Protein AF-A0A823X7P2-F1 (afdb_monomer_lite)

Sequence (67 aa):
MHPILEDNALLCIHGGKVNLKAKNAKRIKSDNIPIMLNNEIQGASISGCVNPPILGGPCTKVALVFA

Secondary structure (DSSP, 8-state):
-----SSS--B-TTSPEEE--TTSTTT-EETTEEPPPHHHHTT-EEES----GGGT----B------

Organism: Campylobacter coli (NCBI:txid195)

Foldseek 3Di:
DDDDCPDPWDADPQRWTFAFPPPPQVPDDDVNHGDDDQVRQFQTFTHPRPQDVVNVDGGGGHHGDDD

Radius of gyration: 12.83 Å; chains: 1; bounding box: 32×21×35 Å

Structure (mmCIF, N/CA/C/O backbone):
data_AF-A0A823X7P2-F1
#
_entry.id   AF-A0A823X7P2-F1
#
loop_
_atom_site.group_PDB
_atom_site.id
_atom_site.type_symbol
_atom_site.label_atom_id
_atom_site.label_alt_id
_atom_site.label_comp_id
_atom_site.label_asym_id
_atom_site.label_entity_id
_atom_site.label_seq_id
_atom_site.pdbx_PDB_ins_code
_atom_site.Cartn_x
_atom_site.Cartn_y
_atom_site.Cartn_z
_atom_site.occupancy
_atom_site.B_iso_or_equiv
_atom_site.auth_seq_id
_atom_site.auth_comp_id
_atom_site.auth_asym_id
_atom_site.auth_atom_id
_atom_site.pdbx_PDB_model_num
ATOM 1 N N . MET A 1 1 ? -20.080 4.864 -7.669 1.00 36.25 1 MET A N 1
ATOM 2 C CA . MET A 1 1 ? -19.854 3.404 -7.691 1.00 36.25 1 MET A CA 1
ATOM 3 C C . MET A 1 1 ? -19.118 3.075 -6.405 1.00 36.25 1 MET A C 1
ATOM 5 O O . MET A 1 1 ? -18.003 3.546 -6.236 1.00 36.25 1 MET A O 1
ATOM 9 N N . HIS A 1 2 ? -19.779 2.421 -5.453 1.00 38.34 2 HIS A N 1
ATOM 10 C CA . HIS A 1 2 ? -19.160 2.044 -4.181 1.00 38.34 2 HIS A CA 1
ATOM 11 C C . HIS A 1 2 ? -18.586 0.637 -4.366 1.00 38.34 2 HIS A C 1
ATOM 13 O O . HIS A 1 2 ? -19.353 -0.240 -4.766 1.00 38.34 2 HIS A O 1
ATOM 19 N N . PRO A 1 3 ? -17.278 0.404 -4.171 1.00 42.44 3 PRO A N 1
ATOM 20 C CA . PRO A 1 3 ? -16.733 -0.940 -4.285 1.00 42.44 3 PRO A CA 1
ATOM 21 C C . PRO A 1 3 ? -17.390 -1.831 -3.225 1.00 42.44 3 PRO A C 1
ATOM 23 O O . PRO A 1 3 ? -17.254 -1.594 -2.025 1.00 42.44 3 PRO A O 1
ATOM 26 N N . ILE A 1 4 ? -18.145 -2.823 -3.693 1.00 42.56 4 ILE A N 1
ATOM 27 C CA . ILE A 1 4 ? -18.687 -3.905 -2.876 1.00 42.56 4 ILE A CA 1
ATOM 28 C C . ILE A 1 4 ? -17.493 -4.785 -2.476 1.00 42.56 4 ILE A C 1
ATOM 30 O O . ILE A 1 4 ? -16.760 -5.266 -3.340 1.00 42.56 4 ILE A O 1
ATOM 34 N N . LEU A 1 5 ? -17.272 -4.959 -1.169 1.00 46.91 5 LEU A N 1
ATOM 35 C CA . LEU A 1 5 ? -16.384 -5.989 -0.623 1.00 46.91 5 LEU A CA 1
ATOM 36 C C . LEU A 1 5 ? -17.039 -7.351 -0.887 1.00 46.91 5 LEU A C 1
ATOM 38 O O . LEU A 1 5 ? -17.810 -7.835 -0.063 1.00 46.91 5 LEU A O 1
ATOM 42 N N . GLU A 1 6 ? -16.779 -7.954 -2.045 1.00 43.06 6 GLU A N 1
ATOM 43 C CA . GLU A 1 6 ? -17.242 -9.326 -2.315 1.00 43.06 6 GLU A CA 1
ATOM 44 C C . GLU A 1 6 ? -16.357 -10.384 -1.627 1.00 43.06 6 GLU A C 1
ATOM 46 O O . GLU A 1 6 ? -16.752 -11.521 -1.426 1.00 43.06 6 GLU A O 1
ATOM 51 N N . ASP A 1 7 ? -15.222 -9.945 -1.096 1.00 49.75 7 ASP A N 1
ATOM 52 C CA . ASP A 1 7 ? -14.430 -10.610 -0.076 1.00 49.75 7 ASP A CA 1
ATOM 53 C C . ASP A 1 7 ? -13.897 -9.501 0.840 1.00 49.75 7 ASP A C 1
ATOM 55 O O . ASP A 1 7 ? -13.782 -8.349 0.422 1.00 49.75 7 ASP A O 1
ATOM 59 N N . ASN A 1 8 ? -13.515 -9.795 2.083 1.00 62.28 8 ASN A N 1
ATOM 60 C CA . ASN A 1 8 ? -12.939 -8.809 3.020 1.00 62.28 8 ASN A CA 1
ATOM 61 C C . ASN A 1 8 ? -11.569 -8.221 2.577 1.00 62.28 8 ASN A C 1
ATOM 63 O O . ASN A 1 8 ? -10.766 -7.782 3.404 1.00 62.28 8 ASN A O 1
ATOM 67 N N . ALA A 1 9 ? -11.256 -8.263 1.282 1.00 71.62 9 ALA A N 1
ATOM 68 C CA . ALA A 1 9 ? -10.028 -7.817 0.663 1.00 71.62 9 ALA A CA 1
ATOM 69 C C . ALA A 1 9 ? -10.265 -6.526 -0.133 1.00 71.62 9 ALA A C 1
ATOM 71 O O . ALA A 1 9 ? -10.942 -6.505 -1.155 1.00 71.62 9 ALA A O 1
ATOM 72 N N . LEU A 1 10 ? -9.627 -5.447 0.315 1.00 82.44 10 LEU A N 1
ATOM 73 C CA . LEU A 1 10 ? -9.500 -4.227 -0.470 1.00 82.44 10 LEU A CA 1
ATOM 74 C C . LEU A 1 10 ? -8.356 -4.407 -1.480 1.00 82.44 10 LEU A C 1
ATOM 76 O O . LEU A 1 10 ? -7.230 -4.727 -1.087 1.00 82.44 10 LEU A O 1
ATOM 80 N N . LEU A 1 11 ? -8.635 -4.200 -2.767 1.00 88.69 11 LEU A N 1
ATOM 81 C CA . LEU A 1 11 ? -7.663 -4.307 -3.859 1.00 88.69 11 LEU A CA 1
ATOM 82 C C . LEU A 1 11 ? -7.446 -2.941 -4.525 1.00 88.69 11 LEU A C 1
ATOM 84 O O . LEU A 1 11 ? -8.363 -2.123 -4.593 1.00 88.69 11 LEU A O 1
ATOM 88 N N . CYS A 1 12 ? -6.244 -2.687 -5.044 1.00 90.25 12 CYS A N 1
ATOM 89 C CA . CYS A 1 12 ? -6.036 -1.598 -5.995 1.00 90.25 12 CYS A CA 1
ATOM 90 C C . CYS A 1 12 ? -6.548 -2.002 -7.386 1.00 90.25 12 CYS A C 1
ATOM 92 O O . CYS A 1 12 ? -6.725 -3.184 -7.680 1.00 90.25 12 CYS A O 1
ATOM 94 N N . ILE A 1 13 ? -6.712 -1.024 -8.277 1.00 91.06 13 ILE A N 1
ATOM 95 C CA . ILE A 1 13 ? -7.212 -1.245 -9.647 1.00 91.06 13 ILE A CA 1
ATOM 96 C C . ILE A 1 13 ? -6.321 -2.159 -10.509 1.00 91.06 13 ILE A C 1
ATOM 98 O O . ILE A 1 13 ? -6.747 -2.620 -11.558 1.00 91.06 13 ILE A O 1
ATOM 102 N N . HIS A 1 14 ? -5.096 -2.441 -10.062 1.0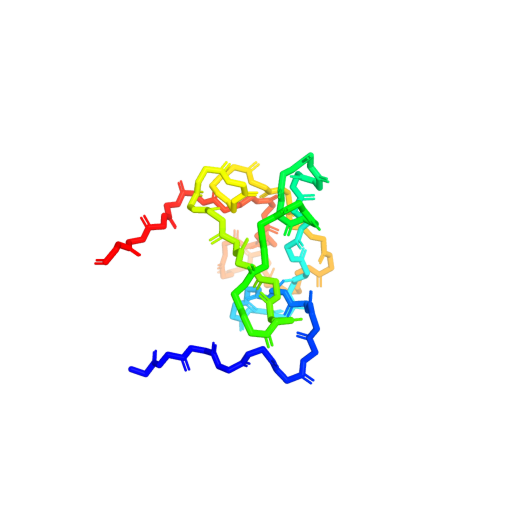0 93.50 14 HIS A N 1
ATOM 103 C CA . HIS A 1 14 ? -4.152 -3.353 -10.713 1.00 93.50 14 HIS A CA 1
ATOM 104 C C . HIS A 1 14 ? -4.121 -4.747 -10.057 1.00 93.50 14 HIS A C 1
ATOM 106 O O . HIS A 1 14 ? -3.171 -5.502 -10.259 1.00 93.50 14 HIS A O 1
ATOM 112 N N . GLY A 1 15 ? -5.091 -5.062 -9.191 1.00 90.25 15 GLY A N 1
ATOM 113 C CA . GLY A 1 15 ? -5.203 -6.357 -8.511 1.00 90.25 15 GLY A CA 1
ATOM 114 C C . GLY A 1 15 ? -4.298 -6.540 -7.286 1.00 90.25 15 GLY A C 1
ATOM 115 O O . GLY A 1 15 ? -4.273 -7.615 -6.696 1.00 90.25 15 GLY A O 1
ATOM 116 N N . GLY A 1 16 ? -3.564 -5.506 -6.865 1.00 93.06 16 GLY A N 1
ATOM 117 C CA . GLY A 1 16 ? -2.733 -5.563 -5.661 1.00 93.06 16 GLY A CA 1
ATOM 118 C C . GLY A 1 16 ? -3.561 -5.501 -4.377 1.00 93.06 16 GLY A C 1
ATOM 119 O O . GLY A 1 16 ? -4.423 -4.638 -4.235 1.00 93.06 16 GLY A O 1
ATOM 120 N N . LYS A 1 17 ? -3.266 -6.365 -3.406 1.00 92.12 17 LYS A N 1
ATOM 121 C CA . LYS A 1 17 ? -3.957 -6.429 -2.113 1.00 92.12 17 LYS A CA 1
ATOM 122 C C . LYS A 1 17 ? -3.508 -5.317 -1.173 1.00 92.12 17 LYS A C 1
ATOM 124 O O . LYS A 1 17 ? -2.314 -5.182 -0.906 1.00 92.12 17 LYS A O 1
ATOM 129 N N . VAL A 1 18 ? -4.460 -4.572 -0.616 1.00 89.62 18 VAL A N 1
ATOM 130 C CA . VAL A 1 18 ? -4.212 -3.585 0.438 1.00 89.62 18 VAL A CA 1
ATOM 131 C C . VAL A 1 18 ? -4.102 -4.292 1.791 1.00 89.62 18 VAL A C 1
ATOM 133 O O . VAL A 1 18 ? -5.026 -4.960 2.256 1.00 89.62 18 VAL A O 1
ATOM 136 N N . ASN A 1 19 ? -2.957 -4.129 2.445 1.00 88.12 19 ASN A N 1
ATOM 137 C CA . ASN A 1 19 ? -2.661 -4.681 3.761 1.00 88.12 19 ASN A CA 1
ATOM 138 C C . ASN A 1 19 ? -3.066 -3.676 4.834 1.00 88.12 19 ASN A C 1
ATOM 140 O O . ASN A 1 19 ? -2.282 -2.813 5.241 1.00 88.12 19 ASN A O 1
ATOM 144 N N . LEU A 1 20 ? -4.315 -3.785 5.269 1.00 79.81 20 LEU A N 1
ATOM 145 C CA . LEU A 1 20 ? -4.882 -2.924 6.297 1.00 79.81 20 LEU A CA 1
ATOM 146 C C . LEU A 1 20 ? -4.105 -3.041 7.603 1.00 79.81 20 LEU A C 1
ATOM 148 O O . LEU A 1 20 ? -3.720 -4.132 8.035 1.00 79.81 20 LEU A O 1
ATOM 152 N N . LYS A 1 21 ? -3.927 -1.908 8.277 1.00 69.50 21 LYS A N 1
ATOM 153 C CA . LYS A 1 21 ? -3.404 -1.884 9.642 1.00 69.50 21 LYS A CA 1
ATOM 154 C C . LYS A 1 21 ? -4.512 -2.408 10.554 1.00 69.50 21 LYS A C 1
ATOM 156 O O . LYS A 1 21 ? -5.371 -1.654 10.965 1.00 69.50 21 LYS A O 1
ATOM 161 N N . ALA A 1 22 ? -4.519 -3.707 10.837 1.00 58.78 22 ALA A N 1
ATOM 162 C CA . ALA A 1 22 ? -5.626 -4.435 11.471 1.00 58.78 22 ALA A CA 1
ATOM 163 C C . ALA A 1 22 ? -5.954 -4.066 12.942 1.00 58.78 22 ALA A C 1
ATOM 165 O O . ALA A 1 22 ? -6.514 -4.897 13.660 1.00 58.78 22 ALA A O 1
ATOM 166 N N . LYS A 1 23 ? -5.594 -2.875 13.441 1.00 56.91 23 LYS A N 1
ATOM 167 C CA . LYS A 1 23 ? -5.741 -2.556 14.869 1.00 56.91 23 LYS A CA 1
ATOM 168 C C . LYS A 1 23 ? -7.187 -2.248 15.272 1.00 56.91 23 LYS A C 1
ATOM 170 O O . LYS A 1 23 ? -7.556 -2.644 16.375 1.00 56.91 23 LYS A O 1
ATOM 175 N N . ASN A 1 24 ? -8.008 -1.620 14.423 1.00 54.75 24 ASN A N 1
ATOM 176 C CA . ASN A 1 24 ? -9.346 -1.160 14.826 1.00 54.75 24 ASN A CA 1
ATOM 177 C C . ASN A 1 24 ? -10.517 -1.628 13.939 1.00 54.75 24 ASN A C 1
ATOM 179 O O . ASN A 1 24 ? -11.618 -1.758 14.472 1.00 54.75 24 ASN A O 1
ATOM 183 N N . ALA A 1 25 ? -10.329 -1.970 12.658 1.00 55.00 25 ALA A N 1
ATOM 184 C CA . ALA A 1 25 ? -11.420 -2.390 11.756 1.00 55.00 25 ALA A CA 1
ATOM 185 C C . ALA A 1 25 ? -12.136 -3.662 12.228 1.00 55.00 25 ALA A C 1
ATOM 187 O O . ALA A 1 25 ? -13.341 -3.811 12.058 1.00 55.00 25 ALA A O 1
ATOM 188 N N . LYS A 1 26 ? -11.419 -4.577 12.896 1.00 53.72 26 LYS A N 1
ATOM 189 C CA . LYS A 1 26 ? -12.035 -5.763 13.520 1.00 53.72 26 LYS A CA 1
ATOM 190 C C . LYS A 1 26 ? -12.953 -5.416 14.700 1.00 53.72 26 LYS A C 1
ATOM 192 O O . LYS A 1 26 ? -13.792 -6.240 15.065 1.00 53.72 26 LYS A O 1
ATOM 197 N N . ARG A 1 27 ? -12.761 -4.245 15.320 1.00 55.72 27 ARG A N 1
ATOM 198 C CA . ARG A 1 27 ? -13.442 -3.811 16.548 1.00 55.72 27 ARG A CA 1
ATOM 199 C C . ARG A 1 27 ? -14.707 -3.002 16.266 1.00 55.72 27 ARG A C 1
ATOM 201 O O . ARG A 1 27 ? -15.592 -2.982 17.112 1.00 55.72 27 ARG A O 1
ATOM 208 N N . ILE A 1 28 ? -14.797 -2.371 15.096 1.00 61.94 28 ILE A N 1
ATOM 209 C CA . ILE A 1 28 ? -15.941 -1.552 14.690 1.00 61.94 28 ILE A CA 1
ATOM 210 C C . ILE A 1 28 ? -16.774 -2.364 13.699 1.00 61.94 28 ILE A C 1
ATOM 212 O O . ILE A 1 28 ? -16.367 -2.595 12.561 1.00 61.94 28 ILE A O 1
ATOM 216 N N . LYS A 1 29 ? -17.935 -2.827 14.157 1.00 65.19 29 LYS A N 1
ATOM 217 C CA . LYS A 1 29 ? -18.9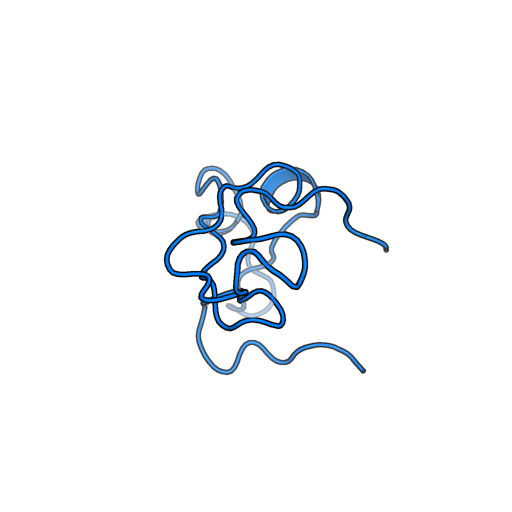05 -3.560 13.344 1.00 65.19 29 LYS A CA 1
ATOM 218 C C . LYS A 1 29 ? -20.247 -2.847 13.429 1.00 65.19 29 LYS A C 1
ATOM 220 O O . LYS A 1 29 ? -20.676 -2.511 14.529 1.00 65.19 29 LYS A O 1
ATOM 225 N N . SER A 1 30 ? -20.897 -2.649 12.290 1.00 67.38 30 SER A N 1
ATOM 226 C CA . SER A 1 30 ? -22.304 -2.244 12.215 1.00 67.38 30 SER A CA 1
ATOM 227 C C . SER A 1 30 ? -23.053 -3.380 11.547 1.00 67.38 30 SER A C 1
ATOM 229 O O . SER A 1 30 ? -22.624 -3.830 10.490 1.00 67.38 30 SER A O 1
ATOM 231 N N . ASP A 1 31 ? -24.102 -3.899 12.183 1.00 75.62 31 ASP A N 1
ATOM 232 C CA . ASP A 1 31 ? -24.877 -5.028 11.647 1.00 75.62 31 ASP A CA 1
ATOM 233 C C . ASP A 1 31 ? -24.004 -6.251 11.271 1.00 75.62 31 ASP A C 1
ATOM 235 O O . ASP A 1 31 ? -24.182 -6.912 10.257 1.00 75.62 31 ASP A O 1
ATOM 239 N N . ASN A 1 32 ? -22.974 -6.520 12.086 1.00 67.94 32 ASN A N 1
ATOM 240 C CA . ASN A 1 32 ? 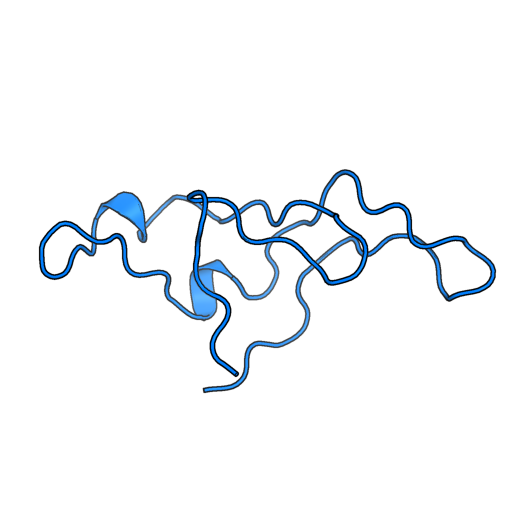-21.959 -7.562 11.864 1.00 67.94 32 ASN A CA 1
ATOM 241 C C . ASN A 1 32 ? -21.057 -7.371 10.617 1.00 67.94 32 ASN A C 1
ATOM 243 O O . ASN A 1 32 ? -20.178 -8.200 10.370 1.00 67.94 32 ASN A O 1
ATOM 247 N N . ILE A 1 33 ? -21.187 -6.254 9.896 1.00 67.94 33 ILE A N 1
ATOM 248 C CA . ILE A 1 33 ? -20.309 -5.862 8.790 1.00 67.94 33 ILE A CA 1
ATOM 249 C C . ILE A 1 33 ? -19.109 -5.074 9.340 1.00 67.94 33 ILE A C 1
ATOM 251 O O . ILE A 1 33 ? -19.302 -4.101 10.080 1.00 67.94 33 ILE A O 1
ATOM 255 N N . PRO A 1 34 ? -17.860 -5.471 9.027 1.00 64.50 34 PRO A N 1
ATOM 256 C CA . PRO A 1 34 ? -16.680 -4.733 9.461 1.00 64.50 34 PRO A CA 1
ATOM 257 C C . PRO A 1 34 ? -16.624 -3.362 8.780 1.00 64.50 34 PRO A C 1
ATOM 259 O O . PRO A 1 34 ? -16.710 -3.260 7.557 1.00 64.50 34 PRO A O 1
ATOM 262 N N . ILE A 1 35 ? -16.442 -2.308 9.575 1.00 74.44 35 ILE A N 1
ATOM 263 C CA . ILE A 1 35 ? -16.275 -0.946 9.063 1.00 74.44 35 ILE A CA 1
ATOM 264 C C . ILE A 1 35 ? -14.785 -0.619 9.036 1.00 74.44 35 ILE A C 1
ATOM 266 O O . ILE A 1 35 ? -14.088 -0.715 10.048 1.00 74.44 35 ILE A O 1
ATOM 270 N N . MET A 1 36 ? -14.295 -0.194 7.875 1.00 77.06 36 MET A N 1
ATOM 271 C CA . MET A 1 36 ? -12.916 0.251 7.705 1.00 77.06 36 MET A CA 1
ATOM 272 C C . MET A 1 36 ? -12.845 1.772 7.741 1.00 77.06 36 MET A C 1
ATOM 274 O O . MET A 1 36 ? -13.474 2.456 6.938 1.00 77.06 36 MET A O 1
ATOM 278 N N . LEU A 1 37 ? -12.048 2.304 8.666 1.00 78.06 37 LEU A N 1
ATOM 279 C CA . LEU A 1 37 ? -11.790 3.737 8.737 1.00 78.06 37 LEU A CA 1
ATOM 280 C C . LEU A 1 37 ? -10.763 4.136 7.673 1.00 78.06 37 LEU A C 1
ATOM 282 O O . LEU A 1 37 ? -9.784 3.431 7.426 1.00 78.06 37 LEU A O 1
ATOM 286 N N . ASN A 1 38 ? -10.931 5.324 7.110 1.00 82.06 38 ASN A N 1
ATOM 287 C CA . ASN A 1 38 ? -9.998 5.962 6.181 1.00 82.06 38 ASN A CA 1
ATOM 288 C C . ASN A 1 38 ? -8.548 5.991 6.707 1.00 82.06 38 ASN A C 1
ATOM 290 O O . ASN A 1 38 ? -7.634 5.685 5.946 1.00 82.06 38 ASN A O 1
ATOM 294 N N . ASN A 1 39 ? -8.319 6.229 8.003 1.00 78.94 39 ASN A N 1
ATOM 295 C CA . ASN A 1 39 ? -6.973 6.172 8.603 1.00 78.94 39 ASN A CA 1
ATOM 296 C C . ASN A 1 39 ? -6.350 4.755 8.630 1.00 78.94 39 ASN A C 1
ATOM 298 O O . ASN A 1 39 ? -5.132 4.604 8.714 1.00 78.94 39 ASN A O 1
ATOM 302 N N . GLU A 1 40 ? -7.157 3.694 8.562 1.00 77.94 40 GLU A N 1
ATOM 303 C CA . GLU A 1 40 ? -6.638 2.320 8.478 1.00 77.94 40 GLU A CA 1
ATOM 304 C C . GLU A 1 40 ? -6.269 1.909 7.051 1.00 77.94 40 GLU A C 1
ATOM 306 O O . GLU A 1 40 ? -5.466 0.992 6.855 1.00 77.94 40 GLU A O 1
ATOM 311 N N . ILE A 1 41 ? -6.839 2.610 6.070 1.00 85.00 41 ILE A N 1
ATOM 312 C CA . ILE A 1 41 ? -6.613 2.398 4.644 1.00 85.00 41 ILE A CA 1
ATOM 313 C C . ILE A 1 41 ? -5.474 3.299 4.153 1.00 85.00 41 ILE A C 1
ATOM 315 O O . ILE A 1 41 ? -4.597 2.845 3.420 1.00 85.00 41 ILE A O 1
ATOM 319 N N . GLN A 1 42 ? -5.441 4.568 4.566 1.00 88.38 42 GLN A N 1
ATOM 320 C CA . GLN A 1 42 ? -4.424 5.515 4.127 1.00 88.38 42 GLN A CA 1
ATOM 321 C C . GLN A 1 42 ? -3.030 5.115 4.633 1.00 88.38 42 GLN A C 1
ATOM 323 O O . GLN A 1 42 ? -2.800 4.811 5.807 1.00 88.38 42 GLN A O 1
ATOM 328 N N . GLY A 1 43 ? -2.070 5.082 3.712 1.00 88.94 43 GLY A N 1
ATOM 329 C CA . GLY A 1 43 ? -0.713 4.625 3.981 1.00 88.94 43 GLY A CA 1
ATOM 330 C C . GLY A 1 43 ? -0.590 3.121 4.248 1.00 88.94 43 GLY A C 1
ATOM 331 O O . GLY A 1 43 ? 0.495 2.681 4.638 1.00 88.94 43 GLY A O 1
ATOM 332 N N . ALA A 1 44 ? -1.655 2.331 4.067 1.00 90.31 44 ALA A N 1
ATOM 333 C CA . ALA A 1 44 ? -1.574 0.874 4.071 1.00 90.31 44 ALA A CA 1
ATOM 334 C C . ALA A 1 44 ? -0.700 0.390 2.906 1.00 90.31 44 ALA A C 1
ATOM 336 O O . ALA A 1 44 ? -0.757 0.945 1.805 1.00 90.31 44 ALA A O 1
ATOM 337 N N . SER A 1 45 ? 0.113 -0.637 3.152 1.00 93.44 45 SER A N 1
ATOM 338 C CA . SER A 1 45 ? 0.989 -1.220 2.131 1.00 93.44 45 SER A CA 1
ATOM 339 C C . SER A 1 45 ? 0.184 -2.039 1.127 1.00 93.44 45 SER A C 1
ATOM 341 O O . SER A 1 45 ? -0.779 -2.701 1.502 1.00 93.44 45 SER A O 1
ATOM 343 N N . ILE A 1 46 ? 0.610 -2.065 -0.131 1.00 93.75 46 ILE A N 1
ATOM 344 C CA . ILE A 1 46 ? -0.006 -2.856 -1.200 1.00 93.75 46 ILE A CA 1
ATOM 345 C C . ILE A 1 46 ? 0.963 -3.969 -1.610 1.00 93.75 46 ILE A C 1
ATOM 347 O O . ILE A 1 46 ? 2.157 -3.723 -1.776 1.00 93.75 46 ILE A O 1
ATOM 351 N N . SER A 1 47 ? 0.458 -5.193 -1.757 1.00 94.50 47 SER A N 1
ATOM 352 C CA . SER A 1 47 ? 1.241 -6.371 -2.157 1.00 94.50 47 SER A CA 1
ATOM 353 C C . SER A 1 47 ? 0.643 -7.037 -3.392 1.00 94.50 47 SER A C 1
ATOM 355 O O . SER A 1 47 ? -0.571 -7.038 -3.566 1.00 94.50 47 SER A O 1
ATOM 357 N N . GLY A 1 48 ? 1.485 -7.621 -4.248 1.00 94.75 48 GLY A N 1
ATOM 358 C CA . GLY A 1 48 ? 1.025 -8.359 -5.432 1.00 94.75 48 GLY A CA 1
ATOM 359 C C . GLY A 1 48 ? 0.428 -7.489 -6.544 1.00 94.75 48 GLY A C 1
ATOM 360 O O . GLY A 1 48 ? -0.275 -8.001 -7.402 1.00 94.75 48 GLY A O 1
ATOM 361 N N . CYS A 1 49 ? 0.679 -6.176 -6.536 1.00 95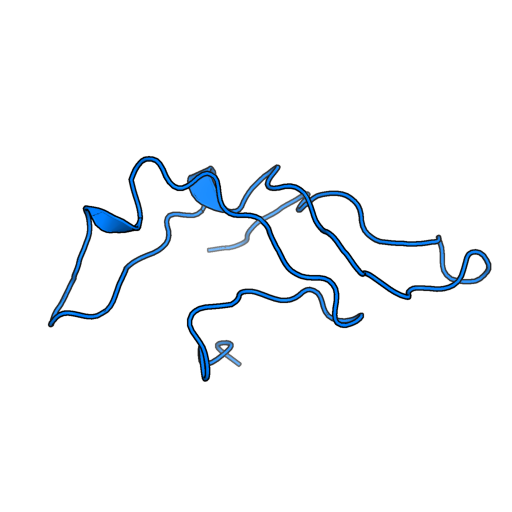.75 49 CYS A N 1
ATOM 362 C CA . CYS A 1 49 ? 0.299 -5.309 -7.647 1.00 95.75 49 CYS A CA 1
ATOM 363 C C . CYS A 1 49 ? 1.156 -5.638 -8.877 1.00 95.75 49 CYS A C 1
ATOM 365 O O . CYS A 1 49 ? 2.381 -5.651 -8.777 1.00 95.75 49 CYS A O 1
ATOM 367 N N . VAL A 1 50 ? 0.518 -5.865 -10.025 1.00 94.44 50 VAL A N 1
ATOM 368 C CA . VAL A 1 50 ? 1.192 -6.219 -11.288 1.00 94.44 50 VAL A CA 1
ATOM 369 C C . VAL A 1 50 ? 1.264 -5.051 -12.277 1.00 94.44 50 VAL A C 1
ATOM 371 O O . VAL A 1 50 ? 1.467 -5.265 -13.468 1.00 94.44 50 VAL A O 1
ATOM 374 N N . ASN A 1 51 ? 1.101 -3.805 -11.806 1.00 96.06 51 ASN A N 1
ATOM 375 C CA . ASN A 1 51 ? 1.238 -2.637 -12.677 1.00 96.06 51 ASN A CA 1
ATOM 376 C C . ASN A 1 51 ? 2.661 -2.588 -13.264 1.00 96.06 51 ASN A C 1
ATOM 378 O O . ASN A 1 51 ? 3.632 -2.540 -12.497 1.00 96.06 51 ASN A O 1
ATOM 382 N N . PRO A 1 52 ? 2.820 -2.632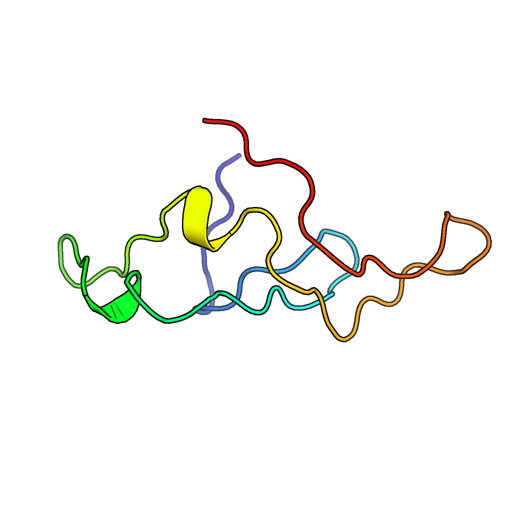 -14.597 1.00 94.69 52 PRO A N 1
ATOM 383 C CA . PRO A 1 52 ? 4.131 -2.763 -15.207 1.00 94.69 52 PRO A CA 1
ATOM 384 C C . PRO A 1 52 ? 4.962 -1.480 -15.043 1.00 94.69 52 PRO A C 1
ATOM 386 O O . PRO A 1 52 ? 4.403 -0.383 -14.960 1.00 94.69 52 PRO A O 1
ATOM 389 N N . PRO A 1 53 ? 6.306 -1.573 -15.067 1.00 93.62 53 PRO A N 1
ATOM 390 C CA . PRO A 1 53 ? 7.190 -0.412 -14.923 1.00 93.62 53 PRO A CA 1
ATOM 391 C C . PRO A 1 53 ? 6.910 0.716 -15.924 1.00 93.62 53 PRO A C 1
ATOM 393 O O . PRO A 1 53 ? 6.984 1.885 -15.563 1.00 93.62 53 PRO A O 1
ATOM 396 N N . ILE A 1 54 ? 6.521 0.374 -17.158 1.00 95.62 54 ILE A N 1
ATOM 397 C CA . ILE A 1 54 ? 6.196 1.354 -18.208 1.00 95.62 54 ILE A CA 1
ATOM 398 C C . ILE A 1 54 ? 4.937 2.182 -17.901 1.00 95.62 54 ILE A C 1
ATOM 400 O O . ILE A 1 54 ? 4.780 3.277 -18.427 1.00 95.62 54 ILE A O 1
ATOM 404 N N . LEU A 1 55 ? 4.066 1.686 -17.016 1.00 93.88 55 LEU A N 1
ATOM 405 C CA . LEU A 1 55 ? 2.863 2.373 -16.537 1.00 93.88 55 LEU A CA 1
ATOM 406 C C . LEU A 1 55 ? 3.045 2.927 -15.111 1.00 93.88 55 LEU A C 1
ATOM 408 O O . LEU A 1 55 ? 2.072 3.133 -14.387 1.00 93.88 55 LEU A O 1
ATOM 412 N N . GLY A 1 56 ? 4.292 3.141 -14.678 1.00 93.06 56 GLY A N 1
ATOM 413 C CA . GLY A 1 56 ? 4.614 3.691 -13.356 1.00 93.06 56 GLY A CA 1
ATOM 414 C C . GLY A 1 56 ? 4.889 2.647 -12.270 1.00 93.06 56 GLY A C 1
ATOM 415 O O . GLY A 1 56 ? 5.137 3.018 -11.125 1.00 93.06 56 GLY A O 1
ATOM 416 N N . GLY A 1 57 ? 4.899 1.355 -12.615 1.00 95.38 57 GLY A N 1
ATOM 417 C CA . GLY A 1 57 ? 5.314 0.280 -11.716 1.00 95.38 57 GLY A CA 1
ATOM 418 C C . GLY A 1 57 ? 4.300 -0.069 -10.619 1.00 95.38 57 GLY A C 1
ATOM 419 O O . GLY A 1 57 ? 3.237 0.548 -10.503 1.00 95.38 57 GLY A O 1
ATOM 420 N N . PRO A 1 58 ? 4.594 -1.093 -9.805 1.00 96.75 58 PRO A N 1
ATOM 421 C CA . PRO A 1 58 ? 3.645 -1.634 -8.846 1.00 96.75 58 PRO A CA 1
ATOM 422 C C . PRO A 1 58 ? 3.273 -0.613 -7.769 1.00 96.75 58 PRO A C 1
ATOM 424 O O . PRO A 1 58 ? 4.126 0.021 -7.150 1.00 96.75 58 PRO A O 1
ATOM 427 N N . CYS A 1 59 ? 1.974 -0.502 -7.488 1.00 96.31 59 CYS A N 1
ATOM 428 C CA . CYS A 1 59 ? 1.484 0.238 -6.330 1.00 96.31 59 CYS A CA 1
ATOM 429 C C . CYS A 1 59 ? 2.052 -0.380 -5.050 1.00 96.31 59 CYS A C 1
ATOM 431 O O . CYS A 1 59 ? 1.913 -1.583 -4.830 1.00 96.31 59 CYS A O 1
ATOM 433 N N . THR A 1 60 ? 2.629 0.451 -4.185 1.00 95.25 60 THR A N 1
ATOM 434 C CA . THR A 1 60 ? 3.254 0.003 -2.932 1.00 95.25 60 THR A CA 1
ATOM 435 C C . THR A 1 60 ? 2.511 0.474 -1.689 1.00 95.25 60 THR A C 1
ATOM 437 O O . THR A 1 60 ? 2.618 -0.167 -0.644 1.00 95.25 60 THR A O 1
ATOM 440 N N . LYS A 1 61 ? 1.740 1.567 -1.779 1.00 94.62 61 LYS A N 1
ATOM 441 C CA . LYS A 1 61 ? 0.949 2.136 -0.679 1.00 94.62 61 LYS A CA 1
ATOM 442 C C . LYS A 1 61 ? -0.306 2.843 -1.177 1.00 94.62 61 LYS A C 1
ATOM 444 O O . LYS A 1 61 ? -0.332 3.360 -2.292 1.00 94.62 61 LYS A O 1
ATOM 449 N N . VAL A 1 62 ? -1.314 2.932 -0.313 1.00 91.06 62 VAL A N 1
ATOM 450 C CA . VAL A 1 62 ? -2.461 3.826 -0.520 1.00 91.06 62 VAL A CA 1
ATOM 451 C C . VAL A 1 62 ? -2.059 5.261 -0.182 1.00 91.06 62 VAL A C 1
ATOM 453 O O . VAL A 1 62 ? -1.673 5.541 0.952 1.00 91.06 62 VAL A O 1
ATOM 456 N N . ALA A 1 63 ? -2.166 6.174 -1.146 1.00 89.75 63 ALA A N 1
ATOM 457 C CA . ALA A 1 63 ? -1.805 7.578 -0.948 1.00 89.75 63 ALA A CA 1
ATOM 458 C C . ALA A 1 63 ? -2.929 8.390 -0.280 1.00 89.75 63 ALA A C 1
ATOM 460 O O . ALA A 1 63 ? -2.706 9.061 0.727 1.00 89.75 63 ALA A O 1
ATOM 461 N N . LEU A 1 64 ? -4.144 8.321 -0.827 1.00 84.62 64 LEU A N 1
ATOM 462 C CA . LEU A 1 64 ? -5.285 9.146 -0.427 1.00 84.62 64 LEU A CA 1
ATOM 463 C C . LEU A 1 64 ? -6.5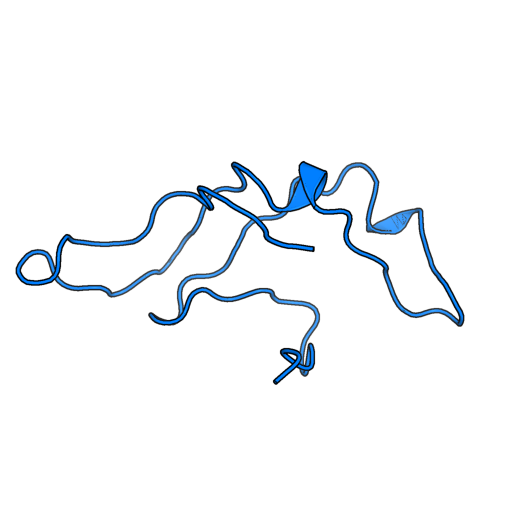66 8.311 -0.410 1.00 84.62 64 LEU A C 1
ATOM 465 O O . LEU A 1 64 ? -6.722 7.388 -1.208 1.00 84.62 64 LEU A O 1
ATOM 469 N N . VAL A 1 65 ? -7.468 8.654 0.507 1.00 80.50 65 VAL A N 1
ATOM 470 C CA . VAL A 1 65 ? -8.828 8.117 0.596 1.00 80.50 65 VAL A CA 1
ATOM 471 C C . VAL A 1 65 ? -9.767 9.317 0.610 1.00 80.50 65 VAL A C 1
ATOM 473 O O . VAL A 1 65 ? -9.581 10.219 1.425 1.00 80.50 65 VAL A O 1
ATOM 476 N N . PHE A 1 66 ? -10.739 9.343 -0.296 1.00 71.94 66 PHE A N 1
ATOM 477 C CA . PHE A 1 66 ? -11.758 10.391 -0.359 1.00 71.94 66 PHE A CA 1
ATOM 478 C C . PHE A 1 66 ? -13.019 9.926 0.383 1.00 71.94 66 PHE A C 1
ATOM 480 O O . PHE A 1 66 ? -13.297 8.724 0.405 1.00 71.94 66 PHE A O 1
ATOM 487 N N . ALA A 1 67 ? -13.713 10.867 1.028 1.00 60.22 67 ALA A N 1
ATOM 488 C CA . ALA A 1 67 ? -14.975 10.649 1.738 1.00 60.22 67 ALA A CA 1
ATOM 489 C C . ALA A 1 67 ? -16.167 11.017 0.850 1.00 60.22 67 ALA A C 1
ATOM 491 O O . ALA A 1 67 ? -16.009 11.965 0.046 1.00 60.22 67 ALA A O 1
#

pLDDT: mean 77.58, std 17.52, range [36.25, 96.75]